Protein AF-A0A6C0KVN4-F1 (afdb_monomer_lite)

pLDDT: mean 73.0, std 15.97, range [38.03, 91.75]

Structure (mmCIF, N/CA/C/O backbone):
data_AF-A0A6C0KVN4-F1
#
_entry.id   AF-A0A6C0KVN4-F1
#
loop_
_atom_site.group_PDB
_atom_site.id
_atom_site.type_symbol
_atom_site.label_atom_id
_atom_site.label_alt_id
_atom_site.label_comp_id
_atom_site.label_asym_id
_atom_site.label_entity_id
_atom_site.label_seq_id
_atom_site.pdbx_PDB_ins_code
_atom_site.Cartn_x
_atom_site.Cartn_y
_atom_site.Cartn_z
_atom_site.occupancy
_atom_site.B_iso_or_equiv
_atom_site.auth_seq_id
_atom_site.auth_comp_id
_atom_site.auth_asym_id
_atom_site.auth_atom_id
_atom_site.pdbx_PDB_model_num
ATOM 1 N N . MET A 1 1 ? -5.098 -7.174 25.927 1.00 38.03 1 MET A N 1
ATOM 2 C CA . MET A 1 1 ? -5.423 -7.562 24.539 1.00 38.03 1 MET A CA 1
ATOM 3 C C . MET A 1 1 ? -4.227 -7.196 23.682 1.00 38.03 1 MET A C 1
ATOM 5 O O . MET A 1 1 ? -4.057 -6.038 23.327 1.00 38.03 1 MET A O 1
ATOM 9 N N . ASP A 1 2 ? -3.355 -8.165 23.430 1.00 42.50 2 ASP A N 1
ATOM 10 C CA . ASP A 1 2 ? -2.084 -7.969 22.732 1.00 42.50 2 ASP A CA 1
ATOM 11 C C . ASP A 1 2 ? -2.279 -8.044 21.214 1.00 42.50 2 ASP A C 1
ATOM 13 O O . ASP A 1 2 ? -1.981 -9.045 20.567 1.00 42.50 2 ASP A O 1
ATOM 17 N N . LEU A 1 3 ? -2.808 -6.965 20.638 1.00 48.75 3 LEU A N 1
ATOM 18 C CA . LEU A 1 3 ? -2.956 -6.797 19.186 1.00 48.75 3 LEU A CA 1
ATOM 19 C C . LEU A 1 3 ? -1.632 -6.426 18.484 1.00 48.75 3 LEU A C 1
ATOM 21 O O . LEU A 1 3 ? -1.583 -6.367 17.262 1.00 48.75 3 LEU A O 1
ATOM 25 N N . GLY A 1 4 ? -0.551 -6.190 19.236 1.00 43.88 4 GLY A N 1
ATOM 26 C CA . GLY A 1 4 ? 0.706 -5.636 18.717 1.00 43.88 4 GLY A CA 1
ATOM 27 C C . GLY A 1 4 ? 1.768 -6.636 18.243 1.00 43.88 4 GLY A C 1
ATOM 28 O O . GLY A 1 4 ? 2.830 -6.195 17.824 1.00 43.88 4 GLY A O 1
ATOM 29 N N . LYS A 1 5 ? 1.540 -7.956 18.334 1.00 48.09 5 LYS A N 1
ATOM 30 C CA . LYS A 1 5 ? 2.588 -8.975 18.073 1.00 48.09 5 LYS A CA 1
ATOM 31 C C . LYS A 1 5 ? 2.224 -10.073 17.072 1.00 48.09 5 LYS A C 1
ATOM 33 O O . LYS A 1 5 ? 3.006 -11.002 16.891 1.00 48.09 5 LYS A O 1
ATOM 38 N N . LYS A 1 6 ? 1.062 -10.003 16.422 1.00 54.91 6 LYS A N 1
ATOM 39 C CA . LYS A 1 6 ? 0.687 -10.984 15.397 1.00 54.91 6 LYS A CA 1
ATOM 40 C C . LYS A 1 6 ? 0.929 -10.387 14.016 1.00 54.91 6 LYS A C 1
ATOM 42 O O . LYS A 1 6 ? 0.278 -9.419 13.636 1.00 54.91 6 LYS A O 1
ATOM 47 N N . GLN A 1 7 ? 1.890 -10.956 13.293 1.00 56.41 7 GLN A N 1
ATOM 48 C CA . GLN A 1 7 ? 1.934 -10.808 11.843 1.00 56.41 7 GLN A CA 1
ATOM 49 C C . GLN A 1 7 ? 0.706 -11.542 11.306 1.00 56.41 7 GLN A C 1
ATOM 51 O O . GLN A 1 7 ? 0.514 -12.725 11.601 1.00 56.41 7 GLN A O 1
ATOM 56 N N . TYR A 1 8 ? -0.196 -10.813 10.657 1.00 59.59 8 TYR A N 1
ATOM 57 C CA . TYR A 1 8 ? -1.442 -11.393 10.171 1.00 59.59 8 TYR A CA 1
ATOM 58 C C . TYR A 1 8 ? -1.217 -11.982 8.791 1.00 59.59 8 TYR A C 1
ATOM 60 O O . TYR A 1 8 ? -0.582 -11.371 7.938 1.00 59.59 8 TYR A O 1
ATOM 68 N N . ASP A 1 9 ? -1.786 -13.160 8.569 1.00 63.69 9 ASP A N 1
ATOM 69 C CA . ASP A 1 9 ? -1.743 -13.800 7.264 1.00 63.69 9 ASP A CA 1
ATOM 70 C C . ASP A 1 9 ? -2.460 -12.927 6.216 1.00 63.69 9 ASP A C 1
ATOM 72 O O . ASP A 1 9 ? -3.472 -12.282 6.522 1.00 63.69 9 ASP A O 1
ATOM 76 N N . MET A 1 10 ? -1.973 -12.912 4.973 1.00 61.38 10 MET A N 1
ATOM 77 C CA . MET A 1 10 ? -2.393 -11.949 3.936 1.00 61.38 10 MET A CA 1
ATOM 78 C C . MET A 1 10 ? -3.914 -11.978 3.671 1.00 61.38 10 MET A C 1
ATOM 80 O O . MET A 1 10 ? -4.540 -10.953 3.394 1.00 61.38 10 MET A O 1
ATOM 84 N N . MET A 1 11 ? -4.550 -13.149 3.807 1.00 60.78 11 MET A N 1
ATOM 85 C CA . MET A 1 11 ? -6.009 -13.296 3.690 1.00 60.78 11 MET A CA 1
ATOM 86 C C . MET A 1 11 ? -6.785 -12.624 4.831 1.00 60.78 11 MET A C 1
ATOM 88 O O . MET A 1 11 ? -7.885 -12.111 4.617 1.00 60.78 11 MET A O 1
ATOM 92 N N . THR A 1 12 ? -6.217 -12.603 6.035 1.00 65.44 12 THR A N 1
ATOM 93 C CA . THR A 1 12 ? -6.821 -11.949 7.202 1.00 65.44 12 THR A CA 1
ATOM 94 C C . THR A 1 12 ? -6.724 -10.434 7.077 1.00 65.44 12 THR A C 1
ATOM 96 O O . THR A 1 12 ? -7.703 -9.745 7.365 1.00 65.44 12 THR A O 1
ATOM 99 N N . LEU A 1 13 ? -5.592 -9.928 6.572 1.00 66.25 13 LEU A N 1
ATOM 100 C CA . LEU A 1 13 ? -5.408 -8.514 6.239 1.00 66.25 13 LEU A CA 1
ATOM 101 C C . LEU A 1 13 ? -6.441 -8.055 5.208 1.00 66.25 13 LEU A C 1
ATOM 103 O O . LEU A 1 13 ? -7.143 -7.082 5.452 1.00 66.25 13 LEU A O 1
ATOM 107 N N . LYS A 1 14 ? -6.632 -8.809 4.117 1.00 63.62 14 LYS A N 1
ATOM 108 C CA . LYS A 1 14 ? -7.633 -8.480 3.087 1.00 63.62 14 LYS A CA 1
ATOM 109 C C . LYS A 1 14 ? -9.069 -8.449 3.618 1.00 63.62 14 LYS A C 1
ATOM 1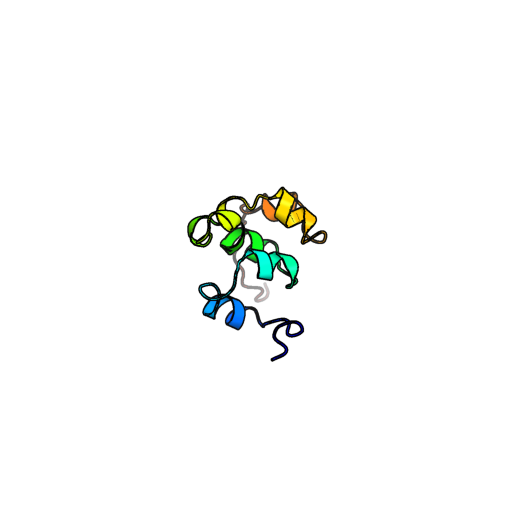11 O O . LYS A 1 14 ? -9.835 -7.576 3.229 1.00 63.62 14 LYS A O 1
ATOM 116 N N . ARG A 1 15 ? -9.448 -9.372 4.510 1.00 67.75 15 ARG A N 1
ATOM 117 C CA . ARG A 1 15 ? -10.801 -9.398 5.106 1.00 67.75 15 ARG A CA 1
ATOM 118 C C . ARG A 1 15 ? -11.066 -8.256 6.082 1.00 67.75 15 ARG A C 1
ATOM 120 O O . ARG A 1 15 ? -12.219 -7.882 6.250 1.00 67.75 15 ARG A O 1
ATOM 127 N N . ASN A 1 16 ? -10.023 -7.729 6.719 1.00 66.31 16 ASN A N 1
ATOM 128 C CA . ASN A 1 16 ? -10.136 -6.689 7.742 1.00 66.31 16 ASN A CA 1
ATOM 129 C C . ASN A 1 16 ? -9.532 -5.358 7.290 1.00 66.31 16 ASN A C 1
ATOM 131 O O . ASN A 1 16 ? -9.302 -4.491 8.125 1.00 66.31 16 ASN A O 1
ATOM 135 N N . ILE A 1 17 ? -9.284 -5.178 5.990 1.00 66.56 17 ILE A N 1
ATOM 136 C CA . ILE A 1 17 ? -8.638 -3.969 5.469 1.00 66.56 17 ILE A CA 1
ATOM 137 C C . ILE A 1 17 ? -9.480 -2.712 5.712 1.00 66.56 17 ILE A C 1
ATOM 139 O O . ILE A 1 17 ? -8.939 -1.635 5.881 1.00 66.56 17 ILE A O 1
ATOM 143 N N . TYR A 1 18 ? -10.799 -2.876 5.838 1.00 65.12 18 TYR A N 1
ATOM 144 C CA . TYR A 1 18 ? -11.740 -1.817 6.218 1.00 65.12 18 TYR A CA 1
ATOM 145 C C . TYR A 1 18 ? -11.802 -1.547 7.731 1.00 65.12 18 TYR A C 1
ATOM 147 O O . TYR A 1 18 ? -12.456 -0.607 8.167 1.00 65.12 18 TYR A O 1
ATOM 155 N N . SER A 1 19 ? -11.191 -2.403 8.553 1.00 69.44 19 SER A N 1
ATOM 156 C CA . SER A 1 19 ? -11.189 -2.302 10.022 1.00 69.44 19 SER A CA 1
ATOM 157 C C . SER A 1 19 ? -9.797 -2.039 10.599 1.00 69.44 19 SER A C 1
ATOM 159 O O . SER A 1 19 ? -9.661 -1.859 11.808 1.00 69.44 19 SER A O 1
ATOM 161 N N . LEU A 1 20 ? -8.764 -2.033 9.755 1.00 71.06 20 LEU A N 1
ATOM 162 C CA . LEU A 1 20 ? -7.375 -1.775 10.110 1.00 71.06 20 LEU A CA 1
ATOM 163 C C . LEU A 1 20 ? -6.898 -0.541 9.350 1.00 71.06 20 LEU A C 1
ATOM 165 O O . LEU A 1 20 ? -7.141 -0.431 8.156 1.00 71.06 20 LEU A O 1
ATOM 169 N N . SER A 1 21 ? -6.188 0.359 10.029 1.00 79.81 21 SER A N 1
ATOM 170 C CA . SER A 1 21 ? -5.591 1.517 9.362 1.00 79.81 21 SER A CA 1
ATOM 171 C C . SER A 1 21 ? -4.458 1.073 8.435 1.00 79.81 21 SER A C 1
ATOM 173 O O . SER A 1 21 ? -3.568 0.321 8.851 1.00 79.81 21 SER A O 1
ATOM 175 N N . LEU A 1 22 ? -4.453 1.575 7.198 1.00 83.12 22 LEU A N 1
ATOM 176 C CA . LEU A 1 22 ? -3.386 1.320 6.229 1.00 83.12 22 LEU A CA 1
ATOM 177 C C . LEU A 1 22 ? -2.030 1.809 6.755 1.00 83.12 22 LEU A C 1
ATOM 179 O O . LEU A 1 22 ? -1.016 1.156 6.523 1.00 83.12 22 LEU A O 1
ATOM 183 N N . ILE A 1 23 ? -2.011 2.890 7.541 1.00 84.75 23 ILE A N 1
ATOM 184 C CA . ILE A 1 23 ? -0.803 3.416 8.196 1.00 84.75 23 ILE A CA 1
ATOM 185 C C . ILE A 1 23 ? -0.258 2.416 9.220 1.00 84.75 23 ILE A C 1
ATOM 187 O O . ILE A 1 23 ? 0.947 2.175 9.287 1.00 84.75 23 ILE A O 1
ATOM 191 N N . GLU A 1 24 ? -1.134 1.804 10.016 1.00 83.56 24 GLU A N 1
ATOM 192 C CA . GLU A 1 24 ? -0.736 0.795 11.001 1.00 83.56 24 GLU A CA 1
ATOM 193 C C . GLU A 1 24 ? -0.191 -0.462 10.316 1.00 83.56 24 GLU A C 1
ATOM 195 O O . GLU A 1 24 ? 0.797 -1.034 10.779 1.00 83.56 24 GLU A O 1
ATOM 200 N N . ILE A 1 25 ? -0.789 -0.869 9.192 1.00 84.69 25 ILE A N 1
ATOM 201 C CA . ILE A 1 25 ? -0.279 -1.968 8.363 1.00 84.69 25 ILE A CA 1
ATOM 202 C C . ILE A 1 25 ? 1.101 -1.604 7.811 1.00 84.69 25 ILE A C 1
ATOM 204 O O . ILE A 1 25 ? 2.038 -2.386 7.968 1.00 84.69 25 ILE A O 1
ATOM 208 N N . LEU A 1 26 ? 1.246 -0.400 7.251 1.00 86.00 26 LEU A N 1
ATOM 209 C CA . LEU A 1 26 ? 2.503 0.101 6.706 1.00 86.00 26 LEU A CA 1
ATOM 210 C C . LEU A 1 26 ? 3.610 0.194 7.764 1.00 86.00 26 LEU A C 1
ATOM 212 O O . LEU A 1 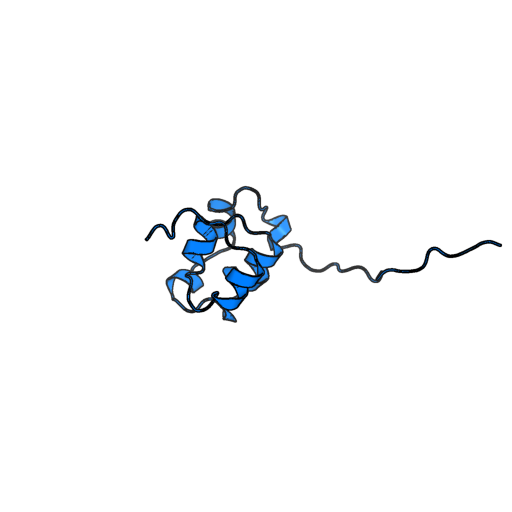26 ? 4.771 0.014 7.428 1.00 86.00 26 LEU A O 1
ATOM 216 N N . LYS A 1 27 ? 3.286 0.446 9.033 1.00 84.81 27 LYS A N 1
ATOM 217 C CA . LYS A 1 27 ? 4.284 0.549 10.112 1.00 84.81 27 LYS A CA 1
ATOM 218 C C . LYS A 1 27 ? 4.602 -0.779 10.796 1.00 84.81 27 LYS A C 1
ATOM 220 O O . LYS A 1 27 ? 5.709 -0.952 11.299 1.00 84.81 27 LYS A O 1
ATOM 225 N N . LYS A 1 28 ? 3.629 -1.690 10.901 1.00 84.00 28 LYS A N 1
ATOM 226 C CA . LYS A 1 28 ? 3.738 -2.890 11.755 1.00 84.00 28 LYS A CA 1
ATOM 227 C C . LYS A 1 28 ? 3.913 -4.194 10.993 1.00 84.00 28 LYS A C 1
ATOM 229 O O . LYS A 1 28 ? 4.381 -5.165 11.586 1.00 84.00 28 LYS A O 1
ATOM 234 N N . GLN A 1 29 ? 3.483 -4.259 9.738 1.00 80.25 29 GLN A N 1
ATOM 235 C CA . GLN A 1 29 ? 3.529 -5.484 8.944 1.00 80.25 29 GLN A CA 1
ATOM 236 C C . GLN A 1 29 ? 4.657 -5.404 7.920 1.00 80.25 29 GLN A C 1
ATOM 238 O O . GLN A 1 29 ? 4.972 -4.331 7.421 1.00 80.25 29 GLN A O 1
ATOM 243 N N . HIS A 1 30 ? 5.256 -6.545 7.595 1.00 84.31 30 HIS A N 1
ATOM 244 C CA . HIS A 1 30 ? 6.158 -6.646 6.454 1.00 84.31 30 HIS A CA 1
ATOM 245 C C . HIS A 1 30 ? 5.299 -6.854 5.204 1.00 84.31 30 HIS A C 1
ATOM 247 O O . HIS A 1 30 ? 4.637 -7.885 5.088 1.00 84.31 30 HIS A O 1
ATOM 253 N N . ILE A 1 31 ? 5.247 -5.857 4.319 1.00 85.12 31 ILE A N 1
ATOM 254 C CA . ILE A 1 31 ? 4.396 -5.885 3.121 1.00 85.12 31 ILE A CA 1
ATOM 255 C C . ILE A 1 31 ? 5.232 -5.947 1.844 1.00 85.12 31 ILE A C 1
ATOM 257 O O . ILE A 1 31 ? 6.310 -5.360 1.760 1.00 85.12 31 ILE A O 1
ATOM 261 N N . ASP A 1 32 ? 4.707 -6.626 0.830 1.00 86.44 32 ASP A N 1
ATOM 262 C CA . ASP A 1 32 ? 5.319 -6.679 -0.496 1.00 86.44 32 ASP A CA 1
ATOM 263 C C . ASP A 1 32 ? 4.926 -5.470 -1.355 1.00 86.44 32 ASP A C 1
ATOM 265 O O . ASP A 1 32 ? 3.907 -4.810 -1.117 1.00 86.44 32 ASP A O 1
ATOM 269 N N . ALA A 1 33 ? 5.699 -5.220 -2.416 1.00 86.31 33 ALA A N 1
ATOM 270 C CA . ALA A 1 33 ? 5.453 -4.125 -3.356 1.00 86.31 33 ALA A CA 1
ATOM 271 C C . ALA A 1 33 ? 4.044 -4.176 -3.975 1.00 86.31 33 ALA A C 1
ATOM 273 O O . ALA A 1 33 ? 3.381 -3.145 -4.098 1.00 86.31 33 ALA A O 1
ATOM 274 N N . ASP A 1 34 ? 3.552 -5.378 -4.297 1.00 85.31 34 ASP A N 1
ATOM 275 C CA . ASP A 1 34 ? 2.194 -5.577 -4.809 1.00 85.31 34 ASP A CA 1
ATOM 276 C C . ASP A 1 34 ? 1.127 -5.152 -3.794 1.00 85.31 34 ASP A C 1
ATOM 278 O O . ASP A 1 34 ? 0.107 -4.573 -4.169 1.00 85.31 34 ASP A O 1
ATOM 282 N N . PHE A 1 35 ? 1.341 -5.415 -2.502 1.00 84.94 35 PHE A N 1
ATOM 283 C CA . PHE A 1 35 ? 0.392 -5.017 -1.465 1.00 84.94 35 PHE A CA 1
ATOM 284 C C . PHE A 1 35 ? 0.414 -3.501 -1.260 1.00 84.94 35 PHE A C 1
ATOM 286 O O . PHE A 1 35 ? -0.641 -2.863 -1.241 1.00 84.94 35 PHE A O 1
ATOM 293 N N . ALA A 1 36 ? 1.612 -2.916 -1.176 1.00 88.00 36 ALA A N 1
ATOM 294 C CA . ALA A 1 36 ? 1.784 -1.475 -1.056 1.00 88.00 36 ALA A CA 1
ATOM 295 C C . ALA A 1 36 ? 1.093 -0.730 -2.209 1.00 88.00 36 ALA A C 1
ATOM 297 O O . ALA A 1 36 ? 0.383 0.241 -1.982 1.00 88.00 36 ALA A O 1
ATOM 298 N N . ARG A 1 37 ? 1.206 -1.216 -3.446 1.00 85.38 37 ARG A N 1
ATOM 299 C CA . ARG A 1 37 ? 0.563 -0.573 -4.595 1.00 85.38 37 ARG A CA 1
ATOM 300 C C . ARG A 1 37 ? -0.951 -0.757 -4.635 1.00 85.38 37 ARG A C 1
ATOM 302 O O . ARG A 1 37 ? -1.672 0.204 -4.872 1.00 85.38 37 ARG A O 1
ATOM 309 N N . ASN A 1 38 ? -1.425 -1.990 -4.462 1.00 84.12 38 ASN A N 1
ATOM 310 C CA . ASN A 1 38 ? -2.841 -2.306 -4.659 1.00 84.12 38 ASN A CA 1
ATOM 311 C C . ASN A 1 38 ? -3.732 -1.768 -3.533 1.00 84.12 38 ASN A C 1
ATOM 313 O O . ASN A 1 38 ? -4.926 -1.577 -3.767 1.00 84.12 38 ASN A O 1
ATOM 317 N N . TYR A 1 39 ? -3.158 -1.537 -2.347 1.00 84.81 39 TYR A N 1
ATOM 318 C CA . TYR A 1 39 ? -3.901 -1.137 -1.154 1.00 84.81 39 TYR A CA 1
ATOM 319 C C . TYR A 1 39 ? -3.373 0.150 -0.505 1.00 84.81 39 TYR A C 1
ATOM 321 O O . TYR A 1 39 ? -4.164 1.048 -0.262 1.00 84.81 39 TYR A O 1
ATOM 329 N N . ILE A 1 40 ? -2.064 0.279 -0.237 1.00 87.50 40 ILE A N 1
ATOM 330 C CA . ILE A 1 40 ? -1.523 1.439 0.509 1.00 87.50 40 ILE A CA 1
ATOM 331 C C . ILE A 1 40 ? -1.502 2.719 -0.340 1.00 87.50 40 ILE A C 1
ATOM 333 O O . ILE A 1 40 ? -1.880 3.784 0.134 1.00 87.50 40 ILE A O 1
ATOM 337 N N . LEU A 1 41 ? -1.065 2.613 -1.596 1.00 86.44 41 LEU A N 1
ATOM 338 C CA . LEU A 1 41 ? -0.980 3.712 -2.566 1.00 86.44 41 LEU A CA 1
ATOM 339 C C . LEU A 1 41 ? -2.223 3.800 -3.464 1.00 86.44 41 LEU A C 1
ATOM 341 O O . LEU A 1 41 ? -2.195 4.487 -4.486 1.00 86.44 41 LEU A O 1
ATOM 345 N N . ASN A 1 42 ? -3.282 3.060 -3.132 1.00 85.56 42 ASN A N 1
ATOM 346 C CA . ASN A 1 42 ? -4.511 3.052 -3.904 1.00 85.56 42 ASN A CA 1
ATOM 347 C C . ASN A 1 42 ? -5.560 3.942 -3.219 1.00 85.56 42 ASN A C 1
ATOM 349 O O . ASN A 1 42 ? -6.039 3.562 -2.148 1.00 85.56 42 ASN A O 1
ATOM 353 N N . PRO A 1 43 ? -5.959 5.071 -3.832 1.00 83.38 43 PRO A N 1
ATOM 354 C CA . PRO A 1 43 ? -6.923 5.990 -3.236 1.00 83.38 43 PRO A CA 1
ATOM 355 C C . PRO A 1 43 ? -8.285 5.343 -2.961 1.00 83.38 43 PRO A C 1
ATOM 357 O O . PRO A 1 43 ? -8.952 5.735 -2.014 1.00 83.38 43 PRO A O 1
ATOM 360 N N . ASP A 1 44 ? -8.671 4.292 -3.695 1.00 82.75 44 ASP A N 1
ATOM 361 C CA . ASP A 1 44 ? -9.931 3.573 -3.448 1.00 82.75 44 ASP A CA 1
ATOM 362 C C . ASP A 1 44 ? -9.981 2.896 -2.063 1.00 82.75 44 ASP A C 1
ATOM 364 O O . ASP A 1 44 ? -11.059 2.569 -1.561 1.00 82.75 44 ASP A O 1
ATOM 368 N N . TYR A 1 45 ? -8.816 2.654 -1.454 1.00 81.44 45 TYR A N 1
ATOM 369 C CA . TYR A 1 45 ? -8.681 2.049 -0.127 1.00 81.44 45 TYR A CA 1
ATOM 370 C C . TYR A 1 45 ? -8.234 3.049 0.946 1.00 81.44 45 TYR A C 1
ATOM 372 O O . TYR A 1 45 ? -8.257 2.700 2.124 1.00 81.44 45 TYR A O 1
ATOM 380 N N . GLN A 1 46 ? -7.849 4.269 0.566 1.00 85.25 46 GLN A N 1
ATOM 381 C CA . GLN A 1 46 ? -7.485 5.342 1.490 1.00 85.25 46 GLN A CA 1
ATOM 382 C C . GLN A 1 46 ? -8.774 5.997 1.990 1.00 85.25 46 GLN A C 1
ATOM 384 O O . GLN A 1 46 ? -9.365 6.840 1.327 1.00 85.25 46 GLN A O 1
ATOM 389 N N . LEU A 1 47 ? -9.262 5.548 3.146 1.00 81.88 47 LEU A N 1
ATOM 390 C CA . LEU A 1 47 ? -10.570 5.964 3.668 1.00 81.88 47 LEU A CA 1
ATOM 391 C C . LEU A 1 47 ? -10.475 7.187 4.582 1.00 81.88 47 LEU A C 1
ATOM 393 O O . LEU A 1 47 ? -11.496 7.766 4.958 1.00 81.88 47 LEU A O 1
ATOM 397 N N . THR A 1 48 ? -9.260 7.555 4.980 1.00 83.06 48 THR A N 1
ATOM 398 C CA . THR A 1 48 ? -8.981 8.681 5.866 1.00 83.06 48 THR A CA 1
ATOM 399 C C . THR A 1 48 ? -8.038 9.677 5.204 1.00 83.06 48 THR A C 1
ATOM 401 O O . THR A 1 48 ? -7.193 9.314 4.390 1.00 83.06 48 THR A O 1
ATOM 404 N N . GLN A 1 49 ? -8.134 10.944 5.610 1.00 84.00 49 GLN A N 1
ATOM 405 C CA . GLN A 1 49 ? -7.282 12.011 5.083 1.00 84.00 49 GLN A CA 1
ATOM 406 C C . GLN A 1 49 ? -5.787 11.744 5.329 1.00 84.00 49 GLN A C 1
ATOM 408 O O . GLN A 1 49 ? -4.953 12.103 4.509 1.00 84.00 49 GLN A O 1
ATOM 413 N N . GLU A 1 50 ? -5.434 11.090 6.439 1.00 81.62 50 GLU A N 1
ATOM 414 C CA . GLU A 1 50 ? -4.047 10.702 6.719 1.00 81.62 50 GLU A CA 1
ATOM 415 C C . GLU A 1 50 ? -3.544 9.625 5.746 1.00 81.62 50 GLU A C 1
ATOM 417 O O . GLU A 1 50 ? -2.374 9.630 5.371 1.00 81.62 50 GLU A O 1
ATOM 422 N N . GLU A 1 51 ? -4.422 8.718 5.312 1.00 83.94 51 GLU A N 1
ATOM 423 C CA . GLU A 1 51 ? -4.095 7.680 4.332 1.00 83.94 51 GLU A CA 1
ATOM 424 C C . GLU A 1 51 ? -3.977 8.250 2.917 1.00 83.94 51 GLU A C 1
ATOM 426 O O . GLU A 1 51 ? -3.080 7.850 2.180 1.00 83.94 51 GLU A O 1
ATOM 431 N N . GLU A 1 52 ? -4.808 9.234 2.562 1.00 84.69 52 GLU A N 1
ATOM 432 C CA . GLU A 1 52 ? -4.706 9.976 1.295 1.00 84.69 52 GLU A CA 1
ATOM 433 C C . GLU A 1 52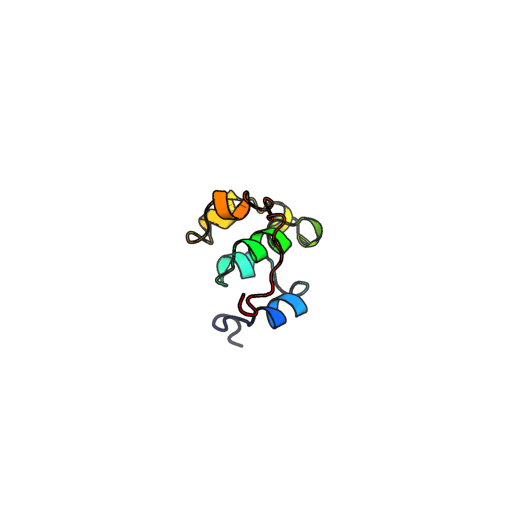 ? -3.384 10.747 1.159 1.00 84.69 52 GLU A C 1
ATOM 435 O O . GLU A 1 52 ? -2.908 11.006 0.052 1.00 84.69 52 GLU A O 1
ATOM 440 N N . MET A 1 53 ? -2.758 11.100 2.285 1.00 87.38 53 MET A N 1
ATOM 441 C CA . MET A 1 53 ? -1.455 11.763 2.311 1.00 87.38 53 MET A CA 1
ATOM 442 C C . MET A 1 53 ? -0.275 10.790 2.176 1.00 87.38 53 MET A C 1
ATOM 444 O O . MET A 1 53 ? 0.859 11.254 2.061 1.00 87.38 53 MET A O 1
ATOM 448 N N . ILE A 1 54 ? -0.505 9.469 2.166 1.00 87.44 54 ILE A N 1
ATOM 449 C CA . ILE A 1 54 ? 0.571 8.482 2.026 1.00 87.44 54 ILE A CA 1
ATOM 450 C C . ILE A 1 54 ? 1.153 8.553 0.617 1.00 87.44 54 ILE A C 1
ATOM 452 O O . ILE A 1 54 ? 0.496 8.258 -0.383 1.00 87.44 54 ILE A O 1
ATOM 456 N N . THR A 1 55 ? 2.441 8.869 0.542 1.00 88.19 55 THR A N 1
ATOM 457 C CA . THR A 1 55 ? 3.200 8.881 -0.703 1.00 88.19 55 THR A CA 1
ATOM 458 C C . THR A 1 55 ? 4.127 7.675 -0.811 1.00 88.19 55 THR A C 1
ATOM 460 O O . THR A 1 55 ? 4.415 6.962 0.150 1.00 88.19 55 THR A O 1
ATOM 463 N N . ILE A 1 56 ? 4.678 7.467 -2.009 1.00 88.12 56 ILE A N 1
ATOM 464 C CA . ILE A 1 56 ? 5.736 6.472 -2.239 1.00 88.12 56 ILE A CA 1
ATOM 465 C C . ILE A 1 56 ? 6.919 6.690 -1.283 1.00 88.12 56 ILE A C 1
ATOM 467 O O . ILE A 1 56 ? 7.535 5.718 -0.865 1.00 88.12 56 ILE A O 1
ATOM 471 N N . ASN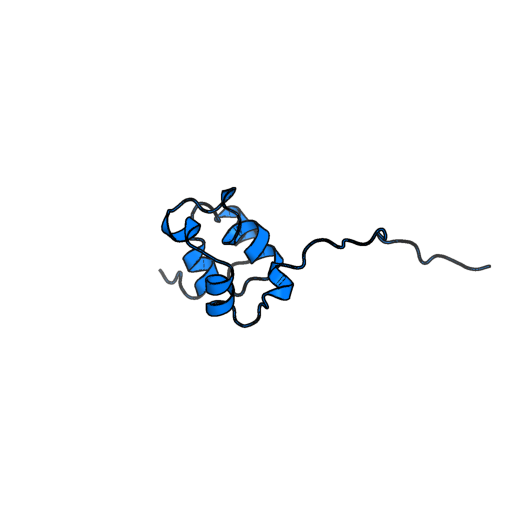 A 1 57 ? 7.247 7.938 -0.933 1.00 89.12 57 ASN A N 1
ATOM 472 C CA . ASN A 1 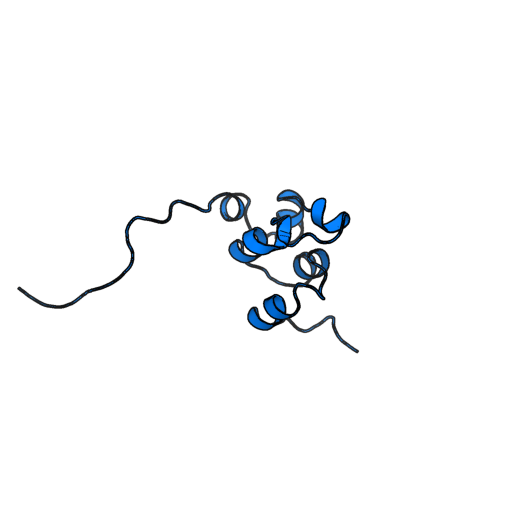57 ? 8.352 8.205 -0.013 1.00 89.12 57 ASN A CA 1
ATOM 473 C C . ASN A 1 57 ? 8.050 7.684 1.391 1.00 89.12 57 ASN A C 1
ATOM 475 O O . ASN A 1 57 ? 8.917 7.043 1.972 1.00 89.12 57 ASN A O 1
ATOM 479 N N . ASP A 1 58 ? 6.823 7.874 1.880 1.00 88.75 58 ASP A N 1
ATOM 480 C CA . ASP A 1 58 ? 6.396 7.337 3.174 1.00 88.75 58 ASP A CA 1
ATOM 481 C C . ASP A 1 58 ? 6.487 5.810 3.176 1.00 88.75 58 ASP A C 1
ATOM 483 O O . ASP A 1 58 ? 7.002 5.206 4.114 1.00 88.75 58 ASP A O 1
ATOM 487 N N . VAL A 1 59 ? 6.063 5.165 2.083 1.00 89.19 59 VAL A N 1
ATOM 488 C CA . VAL A 1 59 ? 6.179 3.709 1.951 1.00 89.19 59 VAL A CA 1
ATOM 489 C C . VAL A 1 59 ? 7.634 3.254 2.036 1.00 89.19 59 VAL A C 1
ATOM 491 O O . VAL A 1 59 ? 7.920 2.295 2.742 1.00 89.19 59 VAL A O 1
ATOM 494 N N . LEU A 1 60 ? 8.556 3.939 1.359 1.00 90.19 60 LEU A N 1
ATOM 495 C CA . LEU A 1 60 ? 9.983 3.599 1.377 1.00 90.19 60 LEU A CA 1
ATOM 496 C C . LEU A 1 60 ? 10.651 3.899 2.725 1.00 90.19 60 LEU A C 1
ATOM 498 O O . LEU A 1 60 ? 11.604 3.218 3.094 1.00 90.19 60 LEU A O 1
ATOM 502 N N . GLU A 1 61 ? 10.157 4.896 3.458 1.00 91.75 61 GLU A N 1
ATOM 503 C CA . GLU A 1 61 ? 10.639 5.230 4.798 1.00 91.75 61 GLU A CA 1
ATOM 504 C C . GLU A 1 61 ? 10.259 4.145 5.814 1.00 91.75 61 GLU A C 1
ATOM 506 O O . GLU A 1 61 ? 11.100 3.705 6.599 1.00 91.75 61 GLU A O 1
ATOM 511 N N . TYR A 1 62 ? 9.013 3.664 5.767 1.00 88.94 62 TYR A N 1
ATOM 512 C CA . TYR A 1 62 ? 8.534 2.619 6.677 1.00 88.94 62 TYR A CA 1
ATOM 513 C C . TYR A 1 62 ? 8.907 1.199 6.237 1.00 88.94 62 TYR A C 1
ATOM 515 O O . TYR A 1 62 ? 9.034 0.313 7.081 1.00 88.94 62 TYR A O 1
ATOM 523 N N . GLN A 1 63 ? 9.092 0.969 4.936 1.00 88.00 63 GLN A N 1
ATOM 524 C CA . GLN A 1 63 ? 9.411 -0.335 4.348 1.00 88.00 63 GLN A CA 1
ATOM 525 C C . GLN A 1 63 ? 10.716 -0.242 3.548 1.00 88.00 63 GLN A C 1
ATOM 527 O O . GLN A 1 63 ? 10.697 -0.274 2.315 1.00 88.00 63 GLN A O 1
ATOM 532 N N . PRO A 1 64 ? 11.875 -0.152 4.226 1.00 89.38 64 PRO A N 1
ATOM 533 C CA . PRO A 1 64 ? 13.166 0.055 3.570 1.00 89.38 64 PRO A CA 1
ATOM 534 C C . PRO A 1 64 ? 13.621 -1.134 2.708 1.00 89.38 64 PRO A C 1
ATOM 536 O O . PRO A 1 64 ? 14.581 -1.011 1.950 1.00 89.38 64 PRO A O 1
ATOM 539 N N . HIS A 1 65 ? 12.964 -2.296 2.816 1.00 87.12 65 HIS A N 1
ATOM 540 C CA . HIS A 1 65 ? 13.196 -3.431 1.917 1.00 87.12 65 HIS A CA 1
ATOM 541 C C . HIS A 1 65 ? 12.540 -3.252 0.543 1.00 87.12 65 HIS A C 1
ATOM 543 O O . HIS A 1 65 ? 12.903 -3.958 -0.396 1.00 87.12 65 HIS A O 1
ATOM 549 N N . LEU A 1 66 ? 11.578 -2.334 0.416 1.00 88.50 66 LEU A N 1
ATOM 550 C CA . LEU A 1 66 ? 10.982 -1.966 -0.859 1.00 88.50 66 LEU A CA 1
ATOM 551 C C . LEU A 1 66 ? 11.835 -0.893 -1.524 1.00 88.50 66 LEU A C 1
ATOM 553 O O . LEU A 1 66 ? 12.368 0.005 -0.877 1.00 88.50 66 LEU A O 1
ATOM 557 N N . THR A 1 67 ? 11.927 -0.955 -2.847 1.00 87.19 67 THR A N 1
ATOM 558 C CA . THR A 1 67 ? 12.557 0.104 -3.632 1.00 87.19 67 THR A CA 1
ATOM 559 C C . THR A 1 67 ? 11.515 0.856 -4.437 1.00 87.19 67 THR A C 1
ATOM 561 O O . THR A 1 67 ? 10.464 0.331 -4.815 1.00 87.19 67 THR A O 1
ATOM 564 N N . ARG A 1 68 ? 11.825 2.118 -4.739 1.00 85.62 68 ARG A N 1
ATOM 565 C CA . ARG A 1 68 ? 10.998 2.949 -5.616 1.00 85.62 68 ARG A CA 1
ATOM 566 C C . ARG A 1 68 ? 10.738 2.251 -6.953 1.00 85.62 68 ARG A C 1
ATOM 568 O O . ARG A 1 68 ? 9.633 2.335 -7.477 1.00 85.62 68 ARG A O 1
ATOM 575 N N . GLU A 1 69 ? 11.736 1.541 -7.475 1.00 83.81 69 GLU A N 1
ATOM 576 C CA . GLU A 1 69 ? 11.597 0.742 -8.689 1.00 83.81 69 GLU A CA 1
ATOM 577 C C . GLU A 1 69 ? 10.543 -0.349 -8.516 1.00 83.81 69 GLU A C 1
ATOM 579 O O . GLU A 1 69 ? 9.649 -0.423 -9.339 1.00 83.81 69 GLU A O 1
ATOM 584 N N . MET A 1 70 ? 10.538 -1.116 -7.424 1.00 83.25 70 MET A N 1
ATOM 585 C CA . MET A 1 70 ? 9.509 -2.146 -7.202 1.00 83.25 70 MET A CA 1
ATOM 586 C C . MET A 1 70 ? 8.084 -1.571 -7.131 1.00 83.25 70 MET A C 1
ATOM 588 O O . MET A 1 70 ? 7.139 -2.207 -7.591 1.00 83.25 70 MET A O 1
ATOM 592 N N . LEU A 1 71 ? 7.921 -0.360 -6.588 1.00 82.44 71 LEU A N 1
ATOM 593 C CA . LEU A 1 71 ? 6.615 0.303 -6.468 1.00 82.44 71 LEU A CA 1
ATOM 594 C C . LEU A 1 71 ? 6.127 0.913 -7.796 1.00 82.44 71 LEU A C 1
ATOM 596 O O . LEU A 1 71 ? 4.930 0.900 -8.098 1.00 82.44 71 LEU A O 1
ATOM 600 N N . ILE A 1 72 ? 7.049 1.445 -8.604 1.00 79.38 72 ILE A N 1
ATOM 601 C CA . ILE A 1 72 ? 6.743 2.088 -9.891 1.00 79.38 72 ILE A CA 1
ATOM 602 C C . ILE A 1 72 ? 6.675 1.054 -11.029 1.00 79.38 72 ILE A C 1
ATOM 604 O O . ILE A 1 72 ? 5.858 1.183 -11.943 1.00 79.38 72 ILE A O 1
ATOM 608 N N . PHE A 1 73 ? 7.503 0.012 -10.978 1.00 69.06 73 PHE A N 1
ATOM 609 C CA . PHE A 1 73 ? 7.703 -0.962 -12.047 1.00 69.06 73 PHE A CA 1
ATOM 610 C C . PHE A 1 73 ? 6.645 -2.067 -11.997 1.00 69.06 73 PHE A C 1
ATOM 612 O O . PHE A 1 73 ? 6.898 -3.210 -11.639 1.00 69.06 73 PHE A O 1
ATOM 619 N N . THR A 1 74 ? 5.424 -1.730 -12.399 1.00 55.69 74 THR A N 1
ATOM 620 C CA . THR A 1 74 ? 4.354 -2.708 -12.640 1.00 55.69 74 THR A CA 1
ATOM 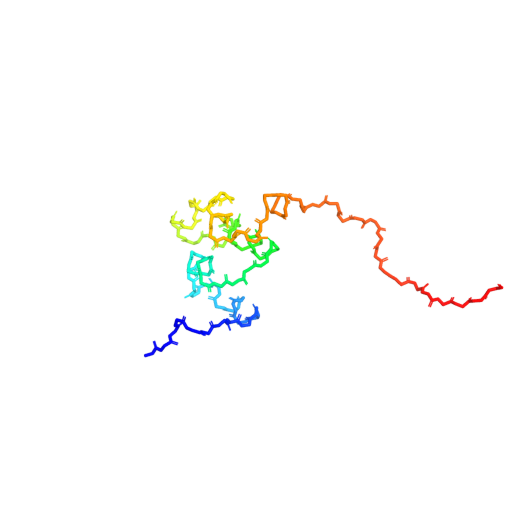621 C C . THR A 1 74 ? 3.560 -2.280 -13.867 1.00 55.69 74 THR A C 1
ATOM 623 O O . THR A 1 74 ? 2.544 -1.599 -13.778 1.00 55.69 74 THR A O 1
ATOM 626 N N . TYR A 1 75 ? 4.138 -2.561 -15.039 1.00 51.09 75 TYR A N 1
ATOM 627 C CA . TYR A 1 75 ? 3.617 -3.475 -16.067 1.00 51.09 75 TYR A CA 1
ATOM 628 C C . TYR A 1 75 ? 4.569 -3.451 -17.278 1.00 51.09 75 TYR A C 1
ATOM 630 O O . TYR A 1 75 ? 4.403 -2.703 -18.235 1.00 51.09 75 TYR A O 1
ATOM 638 N N . LYS A 1 76 ? 5.540 -4.363 -17.275 1.00 44.94 76 LYS A N 1
ATOM 639 C CA . LYS A 1 76 ? 5.735 -5.225 -18.442 1.00 44.94 76 LYS A CA 1
ATOM 640 C C . LYS A 1 76 ? 5.418 -6.644 -17.985 1.00 44.94 76 LYS A C 1
ATOM 642 O O . LYS A 1 76 ? 6.324 -7.414 -17.696 1.00 44.94 76 LYS A O 1
ATOM 647 N N . LYS A 1 77 ? 4.129 -6.989 -17.882 1.00 49.66 77 LYS A N 1
ATOM 648 C CA . LYS A 1 77 ? 3.774 -8.401 -18.054 1.00 49.66 77 LYS A CA 1
ATOM 649 C C . LYS A 1 77 ? 3.935 -8.705 -19.538 1.00 49.66 77 LYS A C 1
ATOM 651 O O . LYS A 1 77 ? 3.129 -8.294 -20.364 1.00 49.66 77 LYS A O 1
ATOM 656 N N . THR A 1 78 ? 5.097 -9.272 -19.824 1.00 46.91 78 THR A N 1
ATOM 657 C CA . THR A 1 78 ? 5.333 -10.389 -20.737 1.00 46.91 78 THR A CA 1
ATOM 658 C C . THR A 1 78 ? 4.080 -11.021 -21.357 1.00 46.91 78 THR A C 1
ATOM 660 O O . THR A 1 78 ? 3.166 -11.458 -20.662 1.00 46.91 78 THR A O 1
ATOM 663 N N . THR A 1 79 ? 4.112 -11.144 -22.681 1.00 52.09 79 THR A N 1
ATOM 664 C CA . THR A 1 79 ? 3.292 -12.000 -23.555 1.00 52.09 79 THR A CA 1
ATOM 665 C C . THR A 1 79 ? 3.504 -13.504 -23.348 1.00 52.09 79 THR A C 1
ATOM 667 O O . THR A 1 79 ? 3.212 -14.268 -24.254 1.00 52.09 79 THR A O 1
ATOM 670 N N . ASP A 1 80 ? 3.975 -13.975 -22.196 1.00 61.47 80 ASP A N 1
ATOM 671 C CA . ASP A 1 80 ? 4.328 -15.389 -22.027 1.00 61.47 80 ASP A CA 1
ATOM 672 C C . ASP A 1 80 ? 3.736 -15.915 -20.717 1.00 61.47 80 ASP A C 1
ATOM 674 O O . ASP A 1 80 ? 4.361 -15.918 -19.656 1.00 61.47 80 ASP A O 1
ATOM 678 N N . GLY A 1 81 ? 2.458 -16.294 -20.798 1.00 44.72 81 GLY A N 1
ATOM 679 C CA . GLY A 1 81 ? 1.853 -17.238 -19.860 1.00 44.72 81 GLY A CA 1
ATOM 680 C C . GLY A 1 81 ? 2.404 -18.661 -20.075 1.00 44.72 81 GLY A C 1
ATOM 681 O O . GLY A 1 81 ? 2.966 -18.943 -21.131 1.00 44.72 81 GLY A O 1
ATOM 682 N N . PRO A 1 82 ? 2.275 -19.552 -19.076 1.00 57.59 82 PRO A N 1
ATOM 683 C CA . PRO A 1 82 ? 3.045 -20.794 -18.983 1.00 57.59 82 PRO A CA 1
ATOM 684 C C . PRO A 1 82 ? 2.401 -21.993 -19.713 1.00 57.59 82 PRO A C 1
ATOM 686 O O . PRO A 1 82 ? 1.205 -21.967 -19.995 1.00 57.59 82 PRO A O 1
ATOM 689 N N . TYR A 1 83 ? 3.198 -23.072 -19.849 1.00 46.62 83 TYR A N 1
ATOM 690 C CA . TYR A 1 83 ? 2.872 -24.470 -20.234 1.00 46.62 83 TYR A CA 1
ATOM 691 C C . TYR A 1 83 ? 2.877 -24.776 -21.753 1.00 46.62 83 TYR A C 1
ATOM 693 O O . TYR A 1 83 ? 2.189 -24.115 -22.517 1.00 46.62 83 TYR A O 1
ATOM 701 N N . PHE A 1 84 ? 3.635 -25.744 -22.289 1.00 42.38 84 PHE A N 1
ATOM 702 C CA . PHE A 1 84 ? 3.983 -27.080 -21.781 1.00 42.38 84 PHE A CA 1
ATOM 703 C C . PHE A 1 84 ? 5.413 -27.490 -22.192 1.00 42.38 84 PHE A C 1
ATOM 705 O O . PHE A 1 84 ? 5.774 -27.405 -23.365 1.00 42.38 84 PHE A O 1
ATOM 712 N N . ASP A 1 85 ? 6.186 -28.005 -21.237 1.00 52.88 85 ASP A N 1
ATOM 713 C CA . ASP A 1 85 ? 7.258 -28.963 -21.508 1.00 52.88 85 ASP A CA 1
ATOM 714 C C . ASP A 1 85 ? 6.578 -30.332 -21.670 1.00 52.88 85 ASP A C 1
ATOM 716 O O . ASP A 1 85 ? 6.200 -30.945 -20.679 1.00 52.88 85 ASP A O 1
ATOM 720 N N . GLU A 1 86 ? 6.322 -30.771 -22.905 1.00 55.34 86 GLU A N 1
ATOM 721 C CA . GLU A 1 86 ? 6.048 -32.182 -23.207 1.00 55.34 86 GLU A CA 1
ATOM 722 C C . GLU A 1 86 ? 6.576 -32.566 -24.604 1.00 55.34 86 GLU A C 1
ATOM 724 O O . GLU A 1 86 ? 6.020 -32.210 -25.639 1.00 55.34 86 GLU A O 1
ATOM 729 N N . ILE A 1 87 ? 7.634 -33.383 -24.560 1.00 50.81 87 ILE A N 1
ATOM 730 C CA . ILE A 1 87 ? 7.805 -34.633 -25.318 1.00 50.81 87 ILE A CA 1
ATOM 731 C C . ILE A 1 87 ? 8.292 -34.534 -26.779 1.00 50.81 87 ILE A C 1
ATOM 733 O O . ILE A 1 87 ? 7.564 -34.224 -27.715 1.00 50.81 87 ILE A O 1
ATOM 737 N N . CYS A 1 88 ? 9.556 -34.952 -26.923 1.00 49.84 88 CYS A N 1
ATOM 738 C CA . CYS A 1 88 ? 10.168 -35.742 -27.998 1.00 49.84 88 CYS A CA 1
ATOM 739 C C . CYS A 1 88 ? 9.713 -35.526 -29.455 1.00 49.84 88 CYS A C 1
ATOM 741 O O . CYS A 1 88 ? 8.634 -35.952 -29.868 1.00 49.84 88 CYS A O 1
ATOM 743 N N . LYS A 1 89 ? 10.673 -35.105 -30.284 1.00 45.28 89 LYS A N 1
ATOM 744 C CA . LYS A 1 89 ? 10.859 -35.652 -31.632 1.00 45.28 89 LYS A CA 1
ATOM 745 C C . LYS A 1 89 ? 12.306 -36.069 -31.829 1.00 45.28 89 LYS A C 1
ATOM 747 O O . LYS A 1 89 ? 13.183 -35.336 -31.326 1.00 45.28 89 LYS A O 1
#

Radius of gyration: 17.08 Å; chains: 1; bounding box: 25×48×56 Å

Foldseek 3Di:
DCPQPDQDDPVVCVVCLVVDQLVCCLQRHQDFLVCCQVAQVDVVSQPDPVSVPDDPVNSCVRHVVDDPCSNVPPDPPDPDDDDDPDDDD

Secondary structure (DSSP, 8-state):
--TTS-PPPHHHHHHTTTTS-HHHHHHHS---HHHIIIIIT-GGG--SHHHHT--HHHHHHH-TTS-HHHHH------S----------

Sequence (89 aa):
MDLGKKQYDMMTLKRNIYSLSLIEILKKQHIDADFARNYILNPDYQLTQEEEMITINDVLEYQPHLTREMLIFTYKKTTDGPYFDEICK

Organism: NCBI:txid1070528